Protein AF-A0A0D6JLI1-F1 (afdb_monomer)

Solvent-accessible surface area (backbone atoms only — not comparable to full-atom values): 6480 Å² total; per-residue (Å²): 129,79,64,63,63,55,49,52,52,51,51,53,51,50,52,45,53,51,49,51,52,46,41,58,48,60,28,50,50,49,46,54,50,50,60,75,73,34,95,69,64,66,49,73,68,56,50,51,49,23,51,52,53,17,50,52,48,34,55,55,35,39,54,51,38,40,74,75,58,69,49,76,47,67,63,56,42,34,53,43,19,28,56,53,15,26,53,47,16,29,52,53,21,46,59,73,67,39,54,77,83,60,10,50,56,43,6,54,52,27,11,52,54,33,16,51,49,45,43,52,51,57,58,71,79,104

Mean predicted aligned error: 9.0 Å

Sequence (126 aa):
MPGTESLANALGRLGVYALIAVVLVAPLVPFWYVDSTVGRGPSLVQIGGALLAGSLILLCGLVVLERYAGTRPKAIASFNGFCLGLNAGLLCGEWSGLSQNASVFPGLAGALVWSLGILEMYERVR

Organism: NCBI:txid1476858

Radius of gyration: 17.41 Å; Cα contacts (8 Å, |Δi|>4): 146; chains: 1; bounding box: 51×26×46 Å

Secondary structure (DSSP, 8-state):
--HHHHHHHHHHHHHHHHHHHHHHHGGGHHHHHHHHH-SS---HHHHHHHHHHHHHHHHHHHHHHHHHH---HHHHHHHHHHHHHHHHHHHHHHHTT--HHHHHHHHHHHHHHHHHHHHHHHHHT-

Structure (mmCIF, N/CA/C/O backbone):
data_AF-A0A0D6JLI1-F1
#
_entry.id   AF-A0A0D6JLI1-F1
#
loop_
_atom_site.group_PDB
_atom_site.id
_atom_site.type_symbol
_atom_site.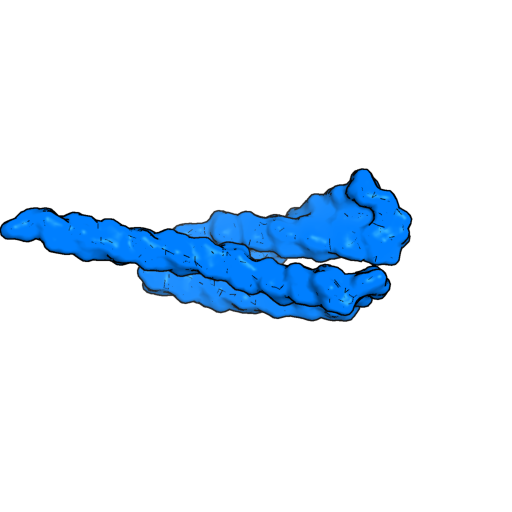label_atom_id
_atom_site.label_alt_id
_atom_site.label_comp_id
_atom_site.label_asym_id
_atom_site.label_entity_id
_atom_site.label_seq_id
_atom_site.pdbx_PDB_ins_code
_atom_site.Cartn_x
_atom_site.Cartn_y
_atom_site.Cartn_z
_atom_site.occupancy
_atom_site.B_iso_or_equiv
_atom_site.auth_seq_id
_atom_site.auth_comp_id
_atom_site.auth_asym_id
_atom_site.auth_atom_id
_atom_site.pdbx_PDB_model_num
ATOM 1 N N . MET A 1 1 ? -35.780 8.542 26.410 1.00 48.06 1 MET A N 1
ATOM 2 C CA . MET A 1 1 ? -35.558 9.048 25.037 1.00 48.06 1 MET A CA 1
ATOM 3 C C . MET A 1 1 ? -34.536 8.141 24.350 1.00 48.06 1 MET A C 1
ATOM 5 O O . MET A 1 1 ? -33.357 8.306 24.607 1.00 48.06 1 MET A O 1
ATOM 9 N N . PRO A 1 2 ? -34.966 7.161 23.539 1.00 55.22 2 PRO A N 1
ATOM 10 C CA . PRO A 1 2 ? -34.087 6.140 22.938 1.00 55.22 2 PRO A CA 1
ATOM 11 C C . PRO A 1 2 ? -33.318 6.597 21.674 1.00 55.22 2 PRO A C 1
ATOM 13 O O . PRO A 1 2 ? -32.529 5.841 21.117 1.00 55.22 2 PRO A O 1
ATOM 16 N N . GLY A 1 3 ? -33.539 7.826 21.190 1.00 57.94 3 GLY A N 1
ATOM 17 C CA . GLY A 1 3 ? -32.946 8.315 19.936 1.00 57.94 3 GLY A CA 1
ATOM 18 C C . GLY A 1 3 ? -31.470 8.720 20.034 1.00 57.94 3 GLY A C 1
ATOM 19 O O . GLY A 1 3 ? -30.712 8.476 19.098 1.00 57.94 3 GLY A O 1
ATOM 20 N N . THR A 1 4 ? -31.042 9.287 21.166 1.00 58.66 4 THR A N 1
ATOM 21 C CA . THR A 1 4 ? -29.685 9.831 21.371 1.00 58.66 4 THR A CA 1
ATOM 22 C C . THR A 1 4 ? -28.617 8.746 21.505 1.00 58.66 4 THR A C 1
ATOM 24 O O . THR A 1 4 ? -27.512 8.915 20.997 1.00 58.66 4 THR A O 1
ATOM 27 N N . GLU A 1 5 ? -28.955 7.604 22.106 1.00 63.75 5 GLU A N 1
ATOM 28 C CA . GLU A 1 5 ? -28.045 6.460 22.259 1.00 63.75 5 GLU A CA 1
ATOM 29 C C . GLU A 1 5 ? -27.770 5.766 20.917 1.00 63.75 5 GLU A C 1
ATOM 31 O O . GLU A 1 5 ? -26.638 5.366 20.637 1.00 63.75 5 GLU A O 1
ATOM 36 N N . SER A 1 6 ? -28.779 5.685 20.039 1.00 64.62 6 SER A N 1
ATOM 37 C CA . SER A 1 6 ? -28.602 5.128 18.690 1.00 64.62 6 SER A CA 1
ATOM 38 C C . SER A 1 6 ? -27.750 6.037 17.798 1.00 64.62 6 SER A C 1
ATOM 40 O O . SER A 1 6 ? -26.916 5.547 17.037 1.00 64.62 6 SER A O 1
ATOM 42 N N . LEU A 1 7 ? -27.899 7.359 17.943 1.00 64.94 7 LEU A N 1
ATOM 43 C CA . LEU A 1 7 ? -27.163 8.361 17.172 1.00 64.94 7 LEU A CA 1
ATOM 44 C C . LEU A 1 7 ? -25.702 8.446 17.629 1.00 64.94 7 LEU A C 1
ATOM 46 O O . LEU A 1 7 ? -24.808 8.469 16.789 1.00 64.94 7 LEU A O 1
ATOM 50 N N . ALA A 1 8 ? -25.447 8.392 18.940 1.00 66.25 8 ALA A N 1
ATOM 51 C CA . ALA A 1 8 ? -24.096 8.323 19.496 1.00 66.25 8 ALA A CA 1
ATOM 52 C C . ALA A 1 8 ? -23.357 7.043 19.060 1.00 66.25 8 ALA A C 1
ATOM 54 O O . ALA A 1 8 ? -22.197 7.107 18.652 1.00 66.25 8 ALA A O 1
ATOM 55 N N . ASN A 1 9 ? -24.042 5.892 19.051 1.00 71.25 9 ASN A N 1
ATOM 56 C CA . ASN A 1 9 ? -23.472 4.639 18.547 1.00 71.25 9 ASN A CA 1
ATOM 57 C C . ASN A 1 9 ? -23.237 4.655 17.029 1.00 71.25 9 ASN A C 1
ATOM 59 O O . ASN A 1 9 ? -22.231 4.121 16.556 1.00 71.25 9 ASN A O 1
ATOM 63 N N . ALA A 1 10 ? -24.135 5.266 16.252 1.00 69.69 10 ALA A N 1
ATOM 64 C CA . ALA A 1 10 ? -23.956 5.425 14.811 1.00 69.69 10 ALA A CA 1
ATOM 65 C C . ALA A 1 10 ? -22.773 6.352 14.488 1.00 69.69 10 ALA A C 1
ATOM 67 O O . ALA A 1 10 ? -21.969 6.027 13.615 1.00 69.69 10 ALA A O 1
ATOM 68 N N . LEU A 1 11 ? -22.621 7.453 15.231 1.00 71.31 11 LEU A N 1
ATOM 69 C CA . LEU A 1 11 ? -21.517 8.402 15.081 1.00 71.31 11 LEU A CA 1
ATOM 70 C C . LEU A 1 11 ? -20.171 7.770 15.466 1.00 71.31 11 LEU A C 1
ATOM 72 O O . LEU A 1 11 ? -19.188 7.927 14.744 1.00 71.31 11 LEU A O 1
ATOM 76 N N . GLY A 1 12 ? -20.142 6.989 16.552 1.00 73.19 12 GLY A N 1
ATOM 77 C CA . GLY A 1 12 ? -18.963 6.219 16.956 1.00 73.19 12 GLY A CA 1
ATOM 78 C C . GLY A 1 12 ? -18.542 5.198 15.895 1.00 73.19 12 GLY A C 1
ATOM 79 O O . GLY A 1 12 ? -17.363 5.108 15.554 1.00 73.19 12 GLY A O 1
ATOM 80 N N . ARG A 1 13 ? -19.504 4.484 15.292 1.00 76.25 13 ARG A N 1
ATOM 81 C CA . ARG A 1 13 ? -19.229 3.563 14.174 1.00 76.25 13 ARG A CA 1
ATOM 82 C C . ARG A 1 13 ? -18.731 4.290 12.927 1.00 76.25 13 ARG A C 1
ATOM 84 O O . ARG A 1 13 ? -17.792 3.818 12.296 1.00 76.25 13 ARG A O 1
ATOM 91 N N . LEU A 1 14 ? -19.318 5.436 12.587 1.00 81.81 14 LEU A N 1
ATOM 92 C CA . LEU A 1 14 ? -18.863 6.276 11.474 1.00 81.81 14 LEU A CA 1
ATOM 93 C C . LEU A 1 14 ? -17.419 6.749 11.670 1.00 81.81 14 LEU A C 1
ATOM 95 O O . LEU A 1 14 ? -16.626 6.672 10.734 1.00 81.81 14 LEU A O 1
ATOM 99 N N . GLY A 1 15 ? -17.060 7.160 12.889 1.00 80.81 15 GLY A N 1
ATOM 100 C CA . GLY A 1 15 ? -15.686 7.524 13.240 1.00 80.81 15 GLY A CA 1
ATOM 101 C C . GLY A 1 15 ? -14.703 6.366 13.055 1.00 80.81 15 GLY A C 1
ATOM 102 O O . GLY A 1 15 ? -13.629 6.555 12.489 1.00 80.81 15 GLY A O 1
ATOM 103 N N . VAL A 1 16 ? -15.094 5.149 13.445 1.00 79.44 16 VAL A N 1
ATOM 104 C CA . VAL A 1 16 ? -14.289 3.937 13.220 1.00 79.44 16 VAL A CA 1
ATOM 105 C C . VAL A 1 16 ? -14.107 3.648 11.727 1.00 79.44 16 VAL A C 1
ATOM 107 O O . VAL A 1 16 ? -12.985 3.393 11.294 1.00 79.44 16 VAL A O 1
ATOM 110 N N . TYR A 1 17 ? -15.166 3.727 10.917 1.00 80.88 17 TYR A N 1
ATOM 111 C CA . TYR A 1 17 ? -15.050 3.515 9.469 1.00 80.88 17 TYR A CA 1
ATOM 112 C C . TYR A 1 17 ? -14.192 4.582 8.784 1.00 80.88 17 TYR A C 1
ATOM 114 O O . TYR A 1 17 ? -13.399 4.250 7.902 1.00 80.88 17 TYR A O 1
ATOM 122 N N . ALA A 1 18 ? -14.295 5.840 9.216 1.00 83.06 18 ALA A N 1
ATOM 123 C CA . ALA A 1 18 ? -13.427 6.909 8.737 1.00 83.06 18 ALA A CA 1
ATOM 124 C C . ALA A 1 18 ? -11.959 6.634 9.093 1.00 83.06 18 ALA A C 1
ATOM 126 O O . ALA A 1 18 ? -11.085 6.767 8.240 1.00 83.06 18 ALA A O 1
ATOM 127 N N . LEU A 1 19 ? -11.687 6.170 10.317 1.00 81.00 19 LEU A N 1
ATOM 128 C CA . LEU A 1 19 ? -10.341 5.794 10.749 1.00 81.00 19 LEU A CA 1
ATOM 129 C C . LEU A 1 19 ? -9.779 4.634 9.911 1.00 81.00 19 LEU A C 1
ATOM 131 O O . LEU A 1 19 ? -8.632 4.697 9.476 1.00 81.00 19 LEU A O 1
ATOM 135 N N . ILE A 1 20 ? -10.596 3.613 9.628 1.00 80.00 20 ILE A N 1
ATOM 136 C CA . ILE A 1 20 ? -10.235 2.496 8.739 1.00 80.00 20 ILE A CA 1
ATOM 137 C C . ILE A 1 20 ? -9.861 3.020 7.351 1.00 80.00 20 ILE A C 1
ATOM 139 O O . ILE A 1 20 ? -8.795 2.679 6.841 1.00 80.00 20 ILE A O 1
ATOM 143 N N . ALA A 1 21 ? -10.695 3.880 6.762 1.00 82.81 21 ALA A N 1
ATOM 144 C CA . ALA A 1 21 ? -10.432 4.460 5.448 1.00 82.81 21 ALA A CA 1
ATOM 145 C C . ALA A 1 21 ? -9.128 5.276 5.426 1.00 82.81 21 ALA A C 1
ATOM 147 O O . ALA A 1 21 ? -8.337 5.143 4.494 1.00 82.81 21 ALA A O 1
ATOM 148 N N . VAL A 1 22 ? -8.858 6.064 6.471 1.00 83.62 22 VAL A N 1
ATOM 149 C CA . VAL A 1 22 ? -7.609 6.831 6.593 1.00 83.62 22 VAL A CA 1
ATOM 150 C C . VAL A 1 22 ? -6.397 5.905 6.671 1.00 83.62 22 VAL A C 1
ATOM 152 O O . VAL A 1 22 ? -5.433 6.127 5.946 1.00 83.62 22 VAL A O 1
ATOM 155 N N . VAL A 1 23 ? -6.440 4.848 7.488 1.00 82.19 23 VAL A N 1
ATOM 156 C CA . VAL A 1 23 ? -5.332 3.878 7.605 1.00 82.19 23 VAL A CA 1
ATOM 157 C C . VAL A 1 23 ? -5.075 3.144 6.287 1.00 82.19 23 VAL A C 1
ATOM 159 O O . VAL A 1 23 ? -3.927 2.846 5.968 1.00 82.19 23 VAL A O 1
ATOM 162 N N . LEU A 1 24 ? -6.126 2.888 5.507 1.00 79.19 24 LEU A N 1
ATOM 163 C CA . LEU A 1 24 ? -6.022 2.294 4.177 1.00 79.19 24 LEU A CA 1
ATOM 164 C C . LEU A 1 24 ? -5.393 3.240 3.152 1.00 79.19 24 LEU A C 1
ATOM 166 O O . LEU A 1 24 ? -4.587 2.789 2.353 1.00 79.19 24 LEU A O 1
ATOM 170 N N . VAL A 1 25 ? -5.748 4.528 3.158 1.00 80.81 25 VAL A N 1
ATOM 171 C CA . VAL A 1 25 ? -5.350 5.473 2.097 1.00 80.81 25 VAL A CA 1
ATOM 172 C C . VAL A 1 25 ? -4.037 6.199 2.403 1.00 80.81 25 VAL A C 1
ATOM 174 O O . VAL A 1 25 ? -3.236 6.423 1.496 1.00 80.81 25 VAL A O 1
ATOM 177 N N . ALA A 1 26 ? -3.778 6.540 3.668 1.00 82.50 26 ALA A N 1
ATOM 178 C CA . ALA A 1 26 ? -2.569 7.244 4.102 1.00 82.50 26 ALA A CA 1
ATOM 179 C C . ALA A 1 26 ? -1.247 6.655 3.559 1.00 82.50 26 ALA A C 1
ATOM 181 O O . ALA A 1 26 ? -0.405 7.427 3.097 1.00 82.50 26 ALA A O 1
ATOM 182 N N . PRO A 1 27 ? -1.037 5.328 3.547 1.00 78.81 27 PRO A N 1
ATOM 183 C CA . PRO A 1 27 ? 0.202 4.748 3.043 1.00 78.81 27 PRO A CA 1
ATOM 184 C C . PRO A 1 27 ? 0.354 4.794 1.514 1.00 78.81 27 PRO A C 1
ATOM 186 O O . PRO A 1 27 ? 1.477 4.661 1.034 1.00 78.81 27 PRO A O 1
ATOM 189 N N . LEU A 1 28 ? -0.716 5.041 0.744 1.00 79.19 28 LEU A N 1
ATOM 190 C CA . LEU A 1 28 ? -0.611 5.264 -0.706 1.00 79.19 28 LEU A CA 1
ATOM 191 C C . LEU A 1 28 ? -0.115 6.674 -1.052 1.00 79.19 28 LEU A C 1
ATOM 193 O O . LEU A 1 28 ? 0.477 6.865 -2.108 1.00 79.19 28 LEU A O 1
ATOM 197 N N . VAL A 1 29 ? -0.302 7.660 -0.173 1.00 80.94 29 VAL A N 1
ATOM 198 C CA . VAL A 1 29 ? 0.119 9.054 -0.406 1.00 80.94 29 VAL A CA 1
ATOM 199 C C . VAL A 1 29 ? 1.598 9.184 -0.812 1.00 80.94 29 VAL A C 1
ATOM 201 O O . VAL A 1 29 ? 1.862 9.807 -1.843 1.00 80.94 29 VAL A O 1
ATOM 204 N N . PRO A 1 30 ? 2.577 8.597 -0.089 1.00 76.62 30 PRO A N 1
ATOM 205 C CA . PRO A 1 30 ? 3.982 8.678 -0.494 1.00 76.62 30 PRO A CA 1
ATOM 206 C C . PRO A 1 30 ? 4.261 8.014 -1.850 1.00 76.62 30 PRO A C 1
ATOM 208 O O . PRO A 1 30 ? 5.153 8.461 -2.565 1.00 76.62 30 PRO A O 1
ATOM 211 N N . PHE A 1 31 ? 3.492 6.992 -2.234 1.00 75.06 31 PHE A N 1
ATOM 212 C CA . PHE A 1 31 ? 3.633 6.337 -3.532 1.00 75.06 31 PHE A CA 1
ATOM 213 C C . PHE A 1 31 ? 3.155 7.238 -4.679 1.00 75.06 31 PHE A C 1
ATOM 215 O O . PHE A 1 31 ? 3.894 7.477 -5.632 1.00 75.06 31 PHE A O 1
ATOM 222 N N . TRP A 1 32 ? 1.958 7.815 -4.545 1.00 78.06 32 TRP A N 1
ATOM 223 C CA . TRP A 1 32 ? 1.404 8.753 -5.527 1.00 78.06 32 TRP A CA 1
ATOM 224 C C . TRP A 1 32 ? 2.265 10.005 -5.676 1.00 78.06 32 TRP A C 1
ATOM 226 O O . TRP A 1 32 ? 2.395 10.548 -6.771 1.00 78.06 32 TRP A O 1
ATOM 236 N N . TYR A 1 33 ? 2.878 10.463 -4.584 1.00 77.75 33 TYR A N 1
ATOM 237 C CA . TYR A 1 33 ? 3.803 11.589 -4.616 1.00 77.75 33 TYR A CA 1
ATOM 238 C C . TYR A 1 33 ? 5.047 11.295 -5.469 1.00 77.75 33 TYR A C 1
ATOM 240 O O . TYR A 1 33 ? 5.457 12.139 -6.264 1.00 77.75 33 TYR A O 1
ATOM 248 N N . VAL A 1 34 ? 5.638 10.102 -5.343 1.00 73.31 34 VAL A N 1
ATOM 249 C CA . VAL A 1 34 ? 6.795 9.696 -6.161 1.00 73.31 34 VAL A CA 1
ATOM 250 C C . VAL A 1 34 ? 6.418 9.562 -7.637 1.00 73.31 34 VAL A C 1
ATOM 252 O O . VAL A 1 34 ? 7.168 10.024 -8.491 1.00 73.31 34 VAL A O 1
ATOM 255 N N . ASP A 1 35 ? 5.250 8.997 -7.931 1.00 72.88 35 ASP A N 1
ATOM 256 C CA . ASP A 1 35 ? 4.752 8.849 -9.303 1.00 72.88 35 ASP A CA 1
ATOM 257 C C . ASP A 1 35 ? 4.491 10.211 -9.981 1.00 72.88 35 ASP A C 1
ATOM 259 O O . ASP A 1 35 ? 4.983 10.493 -11.071 1.00 72.88 35 ASP A O 1
ATOM 263 N N . SER A 1 36 ? 3.801 11.121 -9.286 1.00 70.88 36 SER A N 1
ATOM 264 C CA . SER A 1 36 ? 3.406 12.428 -9.837 1.00 70.88 36 SER A CA 1
ATOM 265 C C . SER A 1 36 ? 4.543 13.452 -9.952 1.00 70.88 36 SER A C 1
ATOM 267 O O . SER A 1 36 ? 4.474 14.351 -10.792 1.00 70.88 36 SER A O 1
ATOM 269 N N . THR A 1 37 ? 5.597 13.345 -9.138 1.00 65.12 37 THR A N 1
ATOM 270 C CA . THR A 1 37 ? 6.731 14.290 -9.171 1.00 65.12 37 THR A CA 1
ATOM 271 C C . THR A 1 37 ? 7.811 13.909 -10.179 1.00 65.12 37 THR A C 1
ATOM 273 O O . THR A 1 37 ? 8.625 14.758 -10.552 1.00 65.12 37 THR A O 1
ATOM 276 N N . VAL A 1 38 ? 7.826 12.664 -10.662 1.00 60.94 38 VAL A N 1
ATOM 277 C CA . VAL A 1 38 ? 8.919 12.139 -11.483 1.00 60.94 38 VAL A CA 1
ATOM 278 C C . VAL A 1 38 ? 8.417 11.804 -12.887 1.00 60.94 38 VAL A C 1
ATOM 280 O O . VAL A 1 38 ? 8.251 10.652 -13.263 1.00 60.94 38 VAL A O 1
ATOM 283 N N . GLY A 1 39 ? 8.284 12.829 -13.735 1.00 56.03 39 GLY A N 1
ATOM 284 C CA . GLY A 1 39 ? 8.003 12.677 -15.177 1.00 56.03 39 GLY A CA 1
ATOM 285 C C . GLY A 1 39 ? 9.108 11.972 -15.995 1.00 56.03 39 GLY A C 1
ATOM 286 O O . GLY A 1 39 ? 9.060 11.958 -17.222 1.00 56.03 39 GLY A O 1
ATOM 287 N N . ARG A 1 40 ? 10.130 11.414 -15.332 1.00 55.72 40 ARG A N 1
ATOM 288 C CA . ARG A 1 40 ? 11.259 10.656 -15.894 1.00 55.72 40 ARG A CA 1
ATOM 289 C C . ARG A 1 40 ? 11.577 9.485 -14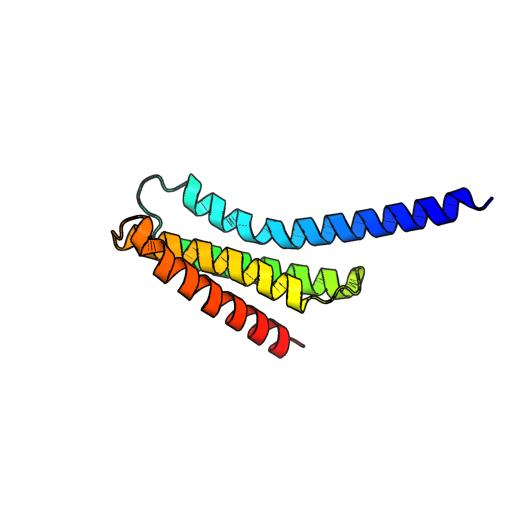.962 1.00 55.72 40 ARG A C 1
ATOM 291 O O . ARG A 1 40 ? 12.531 9.579 -14.209 1.00 55.72 40 ARG A O 1
ATOM 298 N N . GLY A 1 41 ? 10.763 8.429 -14.996 1.00 58.78 41 GLY A N 1
ATOM 299 C CA . GLY A 1 41 ? 11.058 7.108 -14.419 1.00 58.78 41 GLY A CA 1
ATOM 300 C C . GLY A 1 41 ? 11.517 7.108 -12.947 1.00 58.78 41 GLY A C 1
ATOM 301 O O . GLY A 1 41 ? 12.683 7.398 -12.676 1.00 58.78 41 GLY A O 1
ATOM 302 N N . PRO A 1 42 ? 10.663 6.736 -11.981 1.00 65.44 42 PRO A N 1
ATOM 303 C CA . PRO A 1 42 ? 11.032 6.762 -10.568 1.00 65.44 42 PRO A CA 1
ATOM 304 C C . PRO A 1 42 ? 12.275 5.907 -10.290 1.00 65.44 42 PRO A C 1
ATOM 306 O O . PRO A 1 42 ? 12.402 4.776 -10.759 1.00 65.44 42 PRO A O 1
ATOM 309 N N . SER A 1 43 ? 13.227 6.456 -9.531 1.00 74.31 43 SER A N 1
ATOM 310 C CA . SER A 1 43 ? 14.436 5.711 -9.156 1.00 74.31 43 SER A CA 1
ATOM 311 C C . SER A 1 43 ? 14.104 4.614 -8.138 1.00 74.31 43 SER A C 1
ATOM 313 O O . SER A 1 43 ? 13.267 4.817 -7.258 1.00 74.31 43 SER A O 1
ATOM 315 N N . LEU A 1 44 ? 14.813 3.479 -8.181 1.00 72.38 44 LEU A N 1
ATOM 316 C CA . LEU A 1 44 ? 14.653 2.382 -7.208 1.00 72.38 44 LEU A CA 1
ATOM 317 C C . LEU A 1 44 ? 14.736 2.851 -5.745 1.00 72.38 44 LEU A C 1
ATOM 319 O O . LEU A 1 44 ? 14.021 2.339 -4.887 1.00 72.38 44 LEU A O 1
ATOM 323 N N . VAL A 1 45 ? 15.569 3.858 -5.466 1.00 77.62 45 VAL A N 1
ATOM 324 C CA . VAL A 1 45 ? 15.714 4.452 -4.128 1.00 77.62 45 VAL A CA 1
ATOM 325 C C . VAL A 1 45 ? 14.429 5.161 -3.690 1.00 77.62 45 VAL A C 1
ATOM 327 O O . VAL A 1 45 ? 14.023 5.039 -2.537 1.00 77.62 45 VAL A O 1
ATOM 330 N N . GLN A 1 46 ? 13.757 5.868 -4.600 1.00 78.06 46 GLN A N 1
ATOM 331 C CA . GLN A 1 46 ? 12.489 6.546 -4.314 1.00 78.06 46 GLN A CA 1
ATOM 332 C C . GLN A 1 46 ? 11.338 5.552 -4.163 1.00 78.06 46 GLN A C 1
ATOM 334 O O . GLN A 1 46 ? 10.546 5.695 -3.233 1.00 78.06 46 GLN A O 1
ATOM 339 N N . ILE A 1 47 ? 11.280 4.525 -5.020 1.00 76.50 47 ILE A N 1
ATOM 340 C CA . ILE A 1 47 ? 10.283 3.450 -4.914 1.00 76.50 47 ILE A CA 1
ATOM 341 C C . ILE A 1 47 ? 10.428 2.760 -3.553 1.00 76.50 47 ILE A C 1
ATOM 343 O O . ILE A 1 47 ? 9.459 2.671 -2.801 1.00 76.50 47 ILE A O 1
ATOM 347 N N . GLY A 1 48 ? 11.649 2.352 -3.190 1.00 77.44 48 GLY A N 1
ATOM 348 C CA . GLY A 1 48 ? 11.933 1.737 -1.892 1.00 77.44 48 GLY A CA 1
ATOM 349 C C . GLY A 1 48 ? 11.626 2.662 -0.710 1.00 77.44 48 GLY A C 1
ATOM 350 O O . GLY A 1 48 ? 11.028 2.224 0.272 1.00 77.44 48 GLY A O 1
ATOM 351 N N . GLY A 1 49 ? 11.966 3.950 -0.813 1.00 81.56 49 GLY A N 1
ATOM 352 C CA . GLY A 1 49 ? 11.673 4.950 0.215 1.00 81.56 49 GLY A CA 1
ATOM 353 C C . GLY A 1 49 ? 10.174 5.157 0.446 1.00 81.56 49 GLY A C 1
ATOM 354 O O . GLY A 1 49 ? 9.725 5.149 1.593 1.00 81.56 49 GLY A O 1
ATOM 355 N N . ALA A 1 50 ? 9.385 5.274 -0.626 1.00 82.06 50 ALA A N 1
ATOM 356 C CA . ALA A 1 50 ? 7.929 5.383 -0.536 1.00 82.06 50 ALA A CA 1
ATOM 357 C C . ALA A 1 50 ? 7.296 4.117 0.050 1.00 82.06 50 ALA A C 1
ATOM 359 O O . ALA A 1 50 ? 6.380 4.204 0.868 1.00 82.06 50 ALA A O 1
ATOM 360 N N . LEU A 1 51 ? 7.822 2.947 -0.316 1.00 78.44 51 LEU A N 1
ATOM 361 C CA . LEU A 1 51 ? 7.340 1.661 0.175 1.00 78.44 51 LEU A CA 1
ATOM 362 C C . LEU A 1 51 ? 7.599 1.481 1.677 1.00 78.44 51 LEU A C 1
ATOM 364 O O . LEU A 1 51 ? 6.713 1.051 2.421 1.00 78.44 51 LEU A O 1
ATOM 368 N N . LEU A 1 52 ? 8.796 1.858 2.136 1.00 81.62 52 LEU A N 1
ATOM 369 C CA . LEU A 1 52 ? 9.164 1.855 3.551 1.00 81.62 52 LEU A CA 1
ATOM 370 C C . LEU A 1 52 ? 8.313 2.847 4.347 1.00 81.62 52 LEU A C 1
ATOM 372 O O . LEU A 1 52 ? 7.739 2.470 5.368 1.00 81.62 52 LEU A O 1
ATOM 376 N N . ALA A 1 53 ? 8.179 4.085 3.863 1.00 82.81 53 ALA A N 1
ATOM 377 C CA . ALA A 1 53 ? 7.367 5.107 4.517 1.00 82.81 53 ALA A CA 1
ATOM 378 C C . ALA A 1 53 ? 5.890 4.685 4.611 1.00 82.81 53 ALA A C 1
ATOM 380 O O . ALA A 1 53 ? 5.303 4.742 5.692 1.00 82.81 53 ALA A O 1
ATOM 381 N N . GLY A 1 54 ? 5.308 4.190 3.513 1.00 80.94 54 GLY A N 1
ATOM 382 C CA . GLY A 1 54 ? 3.938 3.676 3.486 1.00 80.94 54 GLY A CA 1
ATOM 383 C C . GLY A 1 54 ? 3.739 2.498 4.441 1.00 80.94 54 GLY A C 1
ATOM 384 O O . GLY A 1 54 ? 2.760 2.452 5.181 1.00 80.94 54 GLY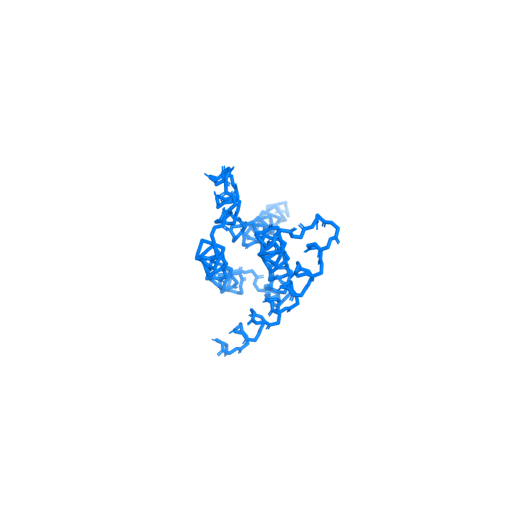 A O 1
ATOM 385 N N . SER A 1 55 ? 4.698 1.576 4.518 1.00 78.38 55 SER A N 1
ATOM 386 C CA . SER A 1 55 ? 4.601 0.430 5.434 1.00 78.38 55 SER A CA 1
ATOM 387 C C . SER A 1 55 ? 4.688 0.844 6.901 1.00 78.38 55 SER A C 1
ATOM 389 O O . SER A 1 55 ? 3.940 0.324 7.728 1.00 78.38 55 SER A O 1
ATOM 391 N N . LEU A 1 56 ? 5.537 1.822 7.227 1.00 82.69 56 LEU A N 1
ATOM 392 C CA . LEU A 1 56 ? 5.633 2.369 8.581 1.00 82.69 56 LEU A CA 1
ATOM 393 C C . LEU A 1 56 ? 4.323 3.055 9.003 1.00 82.69 56 LEU A C 1
ATOM 395 O O . LEU A 1 56 ? 3.830 2.833 10.110 1.00 82.69 56 LEU A O 1
ATOM 399 N N . ILE A 1 57 ? 3.743 3.857 8.102 1.00 84.44 57 ILE A N 1
ATOM 400 C CA . ILE A 1 57 ? 2.459 4.541 8.313 1.00 84.44 57 ILE A CA 1
ATOM 401 C C . ILE A 1 57 ? 1.341 3.516 8.520 1.00 84.44 57 ILE A C 1
ATOM 403 O O . ILE A 1 57 ? 0.541 3.666 9.443 1.00 84.44 57 ILE A O 1
ATOM 407 N N . LEU A 1 58 ? 1.312 2.455 7.709 1.00 82.38 58 LEU A N 1
ATOM 408 C CA . LEU A 1 58 ? 0.342 1.373 7.843 1.00 82.38 58 LEU A CA 1
ATOM 409 C C . LEU A 1 58 ? 0.464 0.663 9.196 1.00 82.38 58 LEU A C 1
ATOM 411 O O . LEU A 1 58 ? -0.549 0.479 9.866 1.00 82.38 58 LEU A O 1
ATOM 415 N N . LEU A 1 59 ? 1.675 0.275 9.610 1.00 79.06 59 LEU A N 1
ATOM 416 C CA . LEU A 1 59 ? 1.901 -0.392 10.898 1.00 79.06 59 LEU A CA 1
ATOM 417 C C . LEU A 1 59 ? 1.455 0.492 12.067 1.00 79.06 59 LEU A C 1
ATOM 419 O O . LEU A 1 59 ? 0.746 0.027 12.958 1.00 79.06 59 LEU A O 1
ATOM 423 N N . CYS A 1 60 ? 1.796 1.781 12.027 1.00 81.94 60 CYS A N 1
ATOM 424 C CA . CYS A 1 60 ? 1.356 2.741 13.035 1.00 81.94 60 CYS A CA 1
ATOM 425 C C . CYS A 1 60 ? -0.180 2.875 13.046 1.00 81.94 60 CYS A C 1
ATOM 427 O O . CYS A 1 60 ? -0.813 2.804 14.101 1.00 81.94 60 CYS A O 1
ATOM 429 N N . GLY A 1 61 ? -0.795 2.973 11.864 1.00 80.19 61 GLY A N 1
ATOM 430 C CA . GLY A 1 61 ? -2.244 3.026 11.693 1.00 80.19 61 GLY A CA 1
ATOM 431 C C . GLY A 1 61 ? -2.958 1.778 12.215 1.00 80.19 61 GLY A C 1
ATOM 432 O O . GLY A 1 61 ? -3.966 1.902 12.904 1.00 80.19 61 GLY A O 1
ATOM 433 N N . LEU A 1 62 ? -2.416 0.584 11.963 1.00 79.25 62 LEU A N 1
ATOM 434 C CA . LEU A 1 62 ? -2.946 -0.690 12.460 1.00 79.25 62 LEU A CA 1
ATOM 435 C C . LEU A 1 62 ? -2.938 -0.762 13.990 1.00 79.25 62 LEU A C 1
ATOM 437 O O . LEU A 1 62 ? -3.926 -1.208 14.568 1.00 79.25 62 LEU A O 1
ATOM 441 N N . VAL A 1 63 ? -1.877 -0.281 14.647 1.00 78.19 63 VAL A N 1
ATOM 442 C CA . VAL A 1 63 ? -1.795 -0.224 16.120 1.00 78.19 63 VAL A CA 1
ATOM 443 C C . VAL A 1 63 ? -2.866 0.705 16.696 1.00 78.19 63 VAL A C 1
ATOM 445 O O . VAL A 1 63 ? -3.532 0.361 17.677 1.00 78.19 63 VAL A O 1
ATOM 448 N N . VAL A 1 64 ? -3.070 1.872 16.077 1.00 79.12 64 VAL A N 1
ATOM 449 C CA . VAL A 1 64 ? -4.149 2.796 16.458 1.00 79.12 64 VAL A CA 1
ATOM 450 C C . VAL A 1 64 ? -5.506 2.118 16.258 1.00 79.12 64 VAL A C 1
ATOM 452 O O . VAL A 1 64 ? -6.366 2.166 17.134 1.00 79.12 64 VAL A O 1
ATOM 455 N N . LEU A 1 65 ? -5.695 1.426 15.141 1.00 77.75 65 LEU A N 1
ATOM 456 C CA . LEU A 1 65 ? -6.959 0.785 14.809 1.00 77.75 65 LEU A CA 1
ATOM 457 C C . LEU A 1 65 ? -7.301 -0.391 15.737 1.00 77.75 65 LEU A C 1
ATOM 459 O O . LEU A 1 65 ? -8.457 -0.557 16.124 1.00 77.75 65 LEU A O 1
ATOM 463 N N . GLU A 1 66 ? -6.306 -1.186 16.129 1.00 76.75 66 GLU A N 1
ATOM 464 C CA . GLU A 1 66 ? -6.477 -2.260 17.110 1.00 76.75 66 GLU A CA 1
ATOM 465 C C . GLU A 1 66 ? -6.864 -1.684 18.480 1.00 76.75 66 GLU A C 1
ATOM 467 O O . GLU A 1 66 ? -7.805 -2.177 19.102 1.00 76.75 66 GLU A O 1
ATOM 472 N N . ARG A 1 67 ? -6.220 -0.587 18.911 1.00 74.19 67 ARG A N 1
ATOM 473 C CA . ARG A 1 67 ? -6.537 0.084 20.185 1.00 74.19 67 ARG A CA 1
ATOM 474 C C . ARG A 1 67 ? -7.909 0.753 20.216 1.00 74.19 67 ARG A C 1
ATOM 476 O O . ARG A 1 67 ? -8.578 0.681 21.242 1.00 74.19 67 ARG A O 1
ATOM 483 N N . TYR A 1 68 ? -8.302 1.441 19.146 1.00 71.25 68 TYR A N 1
ATOM 484 C CA . TYR A 1 68 ? -9.484 2.312 19.161 1.00 71.25 68 TYR A CA 1
ATOM 485 C C . TYR A 1 68 ? -10.736 1.680 18.555 1.00 71.25 68 TYR A C 1
ATOM 487 O O . TYR A 1 68 ? -11.843 2.077 18.911 1.00 71.25 68 TYR A O 1
ATOM 495 N N . ALA A 1 69 ? -10.586 0.713 17.650 1.00 69.06 69 ALA A N 1
ATOM 496 C CA . ALA A 1 69 ? -11.711 0.133 16.925 1.00 69.06 69 ALA A CA 1
ATOM 497 C C . ALA A 1 69 ? -11.903 -1.371 17.173 1.00 69.06 69 ALA A C 1
ATOM 499 O O . ALA A 1 69 ? -12.927 -1.918 16.766 1.00 69.06 69 ALA A O 1
ATOM 500 N N . GLY A 1 70 ? -10.947 -2.060 17.817 1.00 65.12 70 GLY A N 1
ATOM 501 C C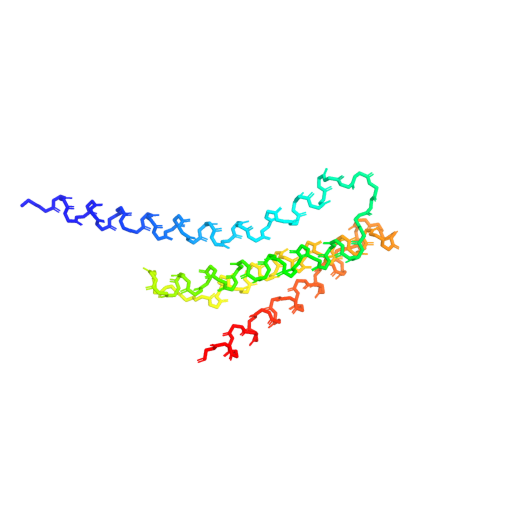A . GLY A 1 70 ? -11.025 -3.509 18.065 1.00 65.12 70 GLY A CA 1
ATOM 502 C C . GLY A 1 70 ? -11.152 -4.350 16.784 1.00 65.12 70 GLY A C 1
ATOM 503 O O . GLY A 1 70 ? -11.535 -5.520 16.824 1.00 65.12 70 GLY A O 1
ATOM 504 N N . THR A 1 71 ? -10.879 -3.743 15.627 1.00 67.62 71 THR A N 1
ATOM 505 C CA . THR A 1 71 ? -11.017 -4.352 14.302 1.00 67.62 71 THR A CA 1
ATOM 506 C C . THR A 1 71 ? -9.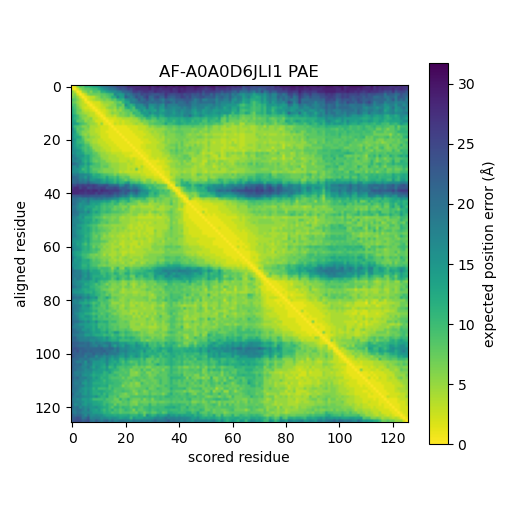899 -5.348 14.071 1.00 67.62 71 THR A C 1
ATOM 508 O O . THR A 1 71 ? -8.784 -5.106 14.512 1.00 67.62 71 THR A O 1
ATOM 511 N N . ARG A 1 72 ? -10.160 -6.427 13.318 1.00 69.00 72 ARG A N 1
ATOM 512 C CA . ARG A 1 72 ? -9.136 -7.419 12.951 1.00 69.00 72 ARG A CA 1
ATOM 513 C C . ARG A 1 72 ? -8.109 -6.785 11.997 1.00 69.00 72 ARG A C 1
ATOM 515 O O . ARG A 1 72 ? -8.387 -6.674 10.802 1.00 69.00 72 ARG A O 1
ATOM 522 N N . PRO A 1 73 ? -6.917 -6.419 12.484 1.00 69.38 73 PRO A N 1
ATOM 523 C CA . PRO A 1 73 ? -5.960 -5.614 11.727 1.00 69.38 73 PRO A CA 1
ATOM 524 C C . PRO A 1 73 ? -5.306 -6.419 10.594 1.00 69.38 73 PRO A C 1
ATOM 526 O O . PRO A 1 73 ? -4.935 -5.855 9.572 1.00 69.38 73 PRO A O 1
ATOM 529 N N . LYS A 1 74 ? -5.273 -7.755 10.702 1.00 73.06 74 LYS A N 1
ATOM 530 C CA . LYS A 1 74 ? -4.694 -8.656 9.691 1.00 73.06 74 LYS A CA 1
ATOM 531 C C . LYS A 1 74 ? -5.247 -8.454 8.274 1.00 73.06 74 LYS A C 1
ATOM 533 O O . LYS A 1 74 ? -4.467 -8.432 7.333 1.00 73.06 74 LYS A O 1
ATOM 538 N N . ALA A 1 75 ? -6.563 -8.279 8.117 1.00 70.31 75 ALA A N 1
ATOM 539 C CA . ALA A 1 75 ? -7.176 -8.107 6.793 1.00 70.31 75 ALA A CA 1
ATOM 540 C C . ALA A 1 75 ? -6.828 -6.747 6.160 1.00 70.31 75 ALA A C 1
ATOM 542 O O . ALA A 1 75 ? -6.644 -6.639 4.950 1.00 70.31 75 ALA A O 1
ATOM 543 N N . ILE A 1 76 ? -6.706 -5.710 6.993 1.00 74.88 76 ILE A N 1
ATOM 544 C CA . ILE A 1 76 ? -6.327 -4.356 6.570 1.00 74.88 76 ILE A CA 1
ATOM 545 C C . ILE A 1 76 ? -4.841 -4.331 6.202 1.00 74.88 76 ILE A C 1
ATOM 547 O O . ILE A 1 76 ? -4.467 -3.773 5.173 1.00 74.88 76 ILE A O 1
ATOM 551 N N . ALA A 1 77 ? -4.011 -5.005 7.000 1.00 76.69 77 ALA A N 1
ATOM 552 C CA . ALA A 1 77 ? -2.589 -5.178 6.747 1.00 76.69 77 ALA A CA 1
ATOM 553 C C . ALA A 1 77 ? -2.332 -5.901 5.416 1.00 76.69 77 ALA A C 1
ATOM 555 O O . ALA A 1 77 ? -1.554 -5.412 4.599 1.00 76.69 77 ALA A O 1
ATOM 556 N N . SER A 1 78 ? -3.029 -7.015 5.159 1.00 75.62 78 SER A N 1
ATOM 557 C CA . SER A 1 78 ? -2.874 -7.773 3.913 1.00 75.62 78 SER A CA 1
ATOM 558 C C . SER A 1 78 ? -3.375 -7.004 2.694 1.00 75.62 78 SER A C 1
ATOM 560 O O . SER A 1 78 ? -2.706 -6.990 1.667 1.00 75.62 78 SER A O 1
ATOM 562 N N . PHE A 1 79 ? -4.533 -6.342 2.791 1.00 75.81 79 PHE A N 1
ATOM 563 C CA . PHE A 1 79 ? -5.091 -5.595 1.661 1.00 75.81 79 PHE A CA 1
ATOM 564 C C . PHE A 1 79 ? -4.217 -4.396 1.293 1.00 75.81 79 PHE A C 1
ATOM 566 O O . PHE A 1 79 ? -3.922 -4.167 0.122 1.00 75.81 79 PHE A O 1
ATOM 573 N N . ASN A 1 80 ? -3.756 -3.644 2.290 1.00 78.44 80 ASN A N 1
ATOM 574 C CA . ASN A 1 80 ? -2.899 -2.507 2.009 1.00 78.44 80 ASN A CA 1
ATOM 575 C C . ASN A 1 80 ? -1.484 -2.936 1.581 1.00 78.44 80 ASN A C 1
ATOM 577 O O . ASN A 1 80 ? -0.900 -2.320 0.692 1.00 78.44 80 ASN A O 1
ATOM 581 N N . GLY A 1 81 ? -0.958 -4.029 2.143 1.00 76.81 81 GLY A N 1
ATOM 582 C CA . GLY A 1 81 ? 0.286 -4.634 1.671 1.00 76.81 81 GLY A CA 1
ATOM 583 C C . GLY A 1 81 ? 0.210 -5.076 0.210 1.00 76.81 81 GLY A C 1
ATOM 584 O O . GLY A 1 81 ? 1.153 -4.832 -0.541 1.00 76.81 81 GLY A O 1
ATOM 585 N N . PHE A 1 82 ? -0.937 -5.606 -0.223 1.00 79.94 82 PHE A N 1
ATOM 586 C CA . PHE A 1 82 ? -1.189 -5.951 -1.621 1.00 79.94 82 PHE A CA 1
ATOM 587 C C . PHE A 1 82 ? -1.114 -4.716 -2.516 1.00 79.94 82 PHE A C 1
ATOM 589 O O . PHE A 1 82 ? -0.346 -4.706 -3.475 1.00 79.94 82 PHE A O 1
ATOM 596 N N . CYS A 1 83 ? -1.855 -3.655 -2.185 1.00 78.94 83 CYS A N 1
ATOM 597 C CA . CYS A 1 83 ? -1.858 -2.425 -2.977 1.00 78.94 83 CYS A CA 1
ATOM 598 C C . CYS A 1 83 ? -0.472 -1.778 -3.050 1.00 78.94 83 CYS A C 1
ATOM 600 O O . CYS A 1 83 ? -0.058 -1.372 -4.132 1.00 78.94 83 CYS A O 1
ATOM 602 N N . LEU A 1 84 ? 0.251 -1.693 -1.930 1.00 79.56 84 LEU A N 1
ATOM 603 C CA . LEU A 1 84 ? 1.605 -1.133 -1.883 1.00 79.56 84 LEU A CA 1
ATOM 604 C C . LEU A 1 84 ? 2.591 -1.951 -2.724 1.00 79.56 84 LEU A C 1
ATOM 606 O O . LEU A 1 84 ? 3.320 -1.392 -3.543 1.00 79.56 84 LEU A O 1
ATOM 610 N N . GLY A 1 85 ? 2.590 -3.272 -2.550 1.00 80.62 85 GLY A N 1
ATOM 611 C CA . GLY A 1 85 ? 3.480 -4.163 -3.282 1.00 80.62 85 GLY A CA 1
ATOM 612 C C . GLY A 1 85 ? 3.176 -4.212 -4.780 1.00 80.62 85 GLY A C 1
ATOM 613 O O . GLY A 1 85 ? 4.111 -4.232 -5.579 1.00 80.62 85 GLY A O 1
ATOM 614 N N . LEU A 1 86 ? 1.894 -4.172 -5.165 1.00 81.50 86 LEU A N 1
ATOM 615 C CA . LEU A 1 86 ? 1.467 -4.119 -6.566 1.00 81.50 86 LEU A CA 1
ATOM 616 C C . LEU A 1 86 ? 2.030 -2.886 -7.264 1.00 81.50 86 LEU A C 1
ATOM 618 O O . LEU A 1 86 ? 2.658 -2.981 -8.312 1.00 81.50 86 LEU A O 1
ATOM 622 N N . ASN A 1 87 ? 1.833 -1.741 -6.628 1.00 80.00 87 ASN A N 1
ATOM 623 C CA . ASN A 1 87 ? 2.268 -0.440 -7.094 1.00 80.00 87 ASN A CA 1
ATOM 624 C C . ASN A 1 87 ? 3.800 -0.364 -7.235 1.00 80.00 87 ASN A C 1
ATOM 626 O O . ASN A 1 87 ? 4.307 -0.000 -8.296 1.00 80.00 87 ASN A O 1
ATOM 630 N N . ALA A 1 88 ? 4.560 -0.802 -6.226 1.00 78.44 88 ALA A N 1
ATOM 631 C CA . ALA A 1 88 ? 6.021 -0.842 -6.325 1.00 78.44 88 AL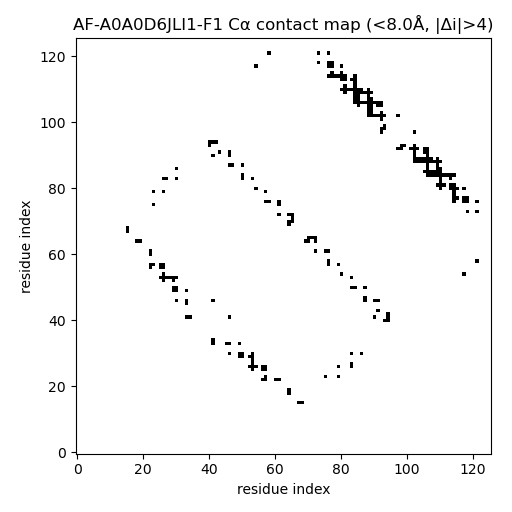A A CA 1
ATOM 632 C C . ALA A 1 88 ? 6.535 -1.829 -7.375 1.00 78.44 88 ALA A C 1
ATOM 634 O O . ALA A 1 88 ? 7.466 -1.509 -8.111 1.00 78.44 88 ALA A O 1
ATOM 635 N N . GLY A 1 89 ? 5.938 -3.017 -7.463 1.00 78.62 89 GLY A N 1
ATOM 636 C CA . GLY A 1 89 ? 6.323 -4.010 -8.458 1.00 78.62 89 GLY A CA 1
ATOM 637 C C . GLY A 1 89 ? 6.053 -3.537 -9.888 1.00 78.62 89 GLY A C 1
ATOM 638 O O . GLY A 1 89 ? 6.871 -3.776 -10.776 1.00 78.62 89 GLY A O 1
ATOM 639 N N . LEU A 1 90 ? 4.953 -2.811 -10.097 1.00 80.00 90 LEU A N 1
ATOM 640 C CA . LEU A 1 90 ? 4.585 -2.256 -11.396 1.00 80.00 90 LEU A CA 1
ATOM 641 C C . LEU A 1 90 ? 5.543 -1.127 -11.802 1.00 80.00 90 LEU A C 1
ATOM 643 O O . LEU A 1 90 ? 6.075 -1.180 -12.909 1.00 80.00 90 LEU A O 1
ATOM 647 N N . LEU A 1 91 ? 5.884 -0.210 -10.885 1.00 76.19 91 LEU A N 1
ATOM 648 C CA . LEU A 1 91 ? 6.910 0.817 -11.135 1.00 76.19 91 LEU A CA 1
ATOM 649 C C . LEU A 1 91 ? 8.298 0.224 -11.389 1.00 76.19 91 LEU A C 1
ATOM 651 O O . LEU A 1 91 ? 9.014 0.698 -12.265 1.00 76.19 91 LEU A O 1
ATOM 655 N N . CYS A 1 92 ? 8.694 -0.823 -10.662 1.00 77.94 92 CYS A N 1
ATOM 656 C CA . CYS A 1 92 ? 9.946 -1.535 -10.934 1.00 77.94 92 CYS A CA 1
ATOM 657 C C . CYS A 1 92 ? 9.931 -2.206 -12.320 1.00 77.94 92 CYS A C 1
ATOM 659 O O . CYS A 1 92 ? 10.947 -2.222 -13.022 1.00 77.94 92 CYS A O 1
ATOM 661 N N . GLY A 1 93 ? 8.782 -2.748 -12.730 1.00 76.31 93 GLY A N 1
ATOM 662 C CA . GLY A 1 93 ? 8.581 -3.302 -14.066 1.00 76.31 93 GLY A CA 1
ATOM 663 C C . GLY A 1 93 ? 8.717 -2.238 -15.156 1.00 76.31 93 GLY A C 1
ATOM 664 O O . GLY A 1 93 ? 9.487 -2.406 -16.097 1.00 76.31 93 GLY A O 1
ATOM 665 N N . GLU A 1 94 ? 8.040 -1.105 -15.002 1.00 77.00 94 GLU A N 1
ATOM 666 C CA . GLU A 1 94 ? 8.130 0.010 -15.951 1.00 77.00 94 GLU A CA 1
ATOM 667 C C . GLU A 1 94 ? 9.538 0.616 -16.001 1.00 77.00 94 GLU A C 1
ATOM 669 O O . GLU A 1 94 ? 10.064 0.872 -17.084 1.00 77.00 94 GLU A O 1
ATOM 674 N N . TRP A 1 95 ? 10.200 0.762 -14.849 1.00 77.25 95 TRP A N 1
ATOM 675 C CA . TRP A 1 95 ? 11.587 1.224 -14.768 1.00 77.25 95 TRP A CA 1
ATOM 676 C C . TRP A 1 95 ? 12.559 0.309 -15.525 1.00 77.25 95 TRP A C 1
ATOM 678 O O . TRP A 1 95 ? 13.488 0.788 -16.171 1.00 77.25 95 TRP A O 1
ATOM 688 N N . SER A 1 96 ? 12.331 -1.006 -15.493 1.00 74.12 96 SER A N 1
ATOM 689 C CA . SER A 1 96 ? 13.139 -1.980 -16.242 1.00 74.12 96 SER A CA 1
ATOM 690 C C . SER A 1 96 ? 12.810 -2.035 -17.742 1.00 74.12 96 SER A C 1
ATOM 692 O O . SER A 1 96 ? 13.408 -2.825 -18.473 1.00 74.12 96 SER A O 1
ATOM 694 N N . GLY A 1 97 ? 11.907 -1.173 -18.224 1.00 74.31 97 GLY A N 1
ATOM 695 C CA . GLY A 1 97 ? 11.539 -1.064 -19.634 1.00 74.31 97 GLY A CA 1
ATOM 696 C C . GLY A 1 97 ? 10.553 -2.135 -20.102 1.00 74.31 97 GLY A C 1
ATOM 697 O O . GLY A 1 97 ? 10.392 -2.327 -21.309 1.00 74.31 97 GLY A O 1
ATOM 698 N N . LEU A 1 98 ? 9.894 -2.844 -19.178 1.00 75.00 98 LEU A N 1
ATOM 699 C CA . LEU A 1 98 ? 8.817 -3.770 -19.526 1.00 75.00 98 LEU A CA 1
ATOM 700 C C . LEU A 1 98 ? 7.604 -2.985 -20.028 1.00 75.00 98 LEU A C 1
ATOM 702 O O . LEU A 1 98 ? 7.250 -1.936 -19.492 1.00 75.00 98 LEU A O 1
ATOM 706 N N . SER A 1 99 ? 6.929 -3.520 -21.047 1.00 74.00 99 SER A N 1
ATOM 707 C CA . SER A 1 99 ? 5.632 -2.980 -21.454 1.00 74.00 99 SER A CA 1
ATOM 708 C C . SER A 1 99 ? 4.614 -3.145 -20.322 1.00 74.00 99 SER A C 1
ATOM 710 O O . SER A 1 99 ? 4.732 -4.061 -19.505 1.00 74.00 99 SER A O 1
ATOM 712 N N . GLN A 1 100 ? 3.577 -2.306 -20.304 1.00 67.31 100 GLN A N 1
ATOM 713 C CA . GLN A 1 100 ? 2.525 -2.334 -19.278 1.00 67.31 100 GLN A CA 1
ATOM 714 C C . GLN A 1 100 ? 1.909 -3.722 -19.046 1.00 67.31 100 GLN A C 1
ATOM 716 O O . GLN A 1 100 ? 1.572 -4.072 -17.923 1.00 67.31 100 GLN A O 1
ATOM 721 N N . ASN A 1 101 ? 1.797 -4.552 -20.087 1.00 72.44 101 ASN A N 1
ATOM 722 C CA . ASN A 1 101 ? 1.260 -5.907 -19.942 1.00 72.44 101 ASN A CA 1
ATOM 723 C C . ASN A 1 101 ? 2.243 -6.857 -19.243 1.00 72.44 101 ASN A C 1
ATOM 725 O O . ASN A 1 101 ? 1.827 -7.805 -18.582 1.00 72.44 101 ASN A O 1
ATOM 729 N N . ALA A 1 102 ? 3.546 -6.613 -19.383 1.00 72.25 102 ALA A N 1
ATOM 730 C CA . ALA A 1 102 ? 4.587 -7.423 -18.772 1.00 72.25 102 ALA A CA 1
ATOM 731 C C . ALA A 1 102 ? 4.958 -6.935 -17.358 1.00 72.25 102 ALA A C 1
ATOM 733 O O . ALA A 1 102 ? 5.392 -7.749 -16.544 1.00 72.25 102 ALA A O 1
ATOM 734 N N . SER A 1 103 ? 4.720 -5.658 -17.023 1.00 73.50 103 SER A N 1
ATOM 735 C CA . SER A 1 103 ? 4.914 -5.104 -15.670 1.00 73.50 103 SER A CA 1
ATOM 736 C C . SER A 1 103 ? 3.857 -5.567 -14.651 1.00 73.50 103 SER A C 1
ATOM 738 O O . SER A 1 103 ? 4.083 -5.480 -13.442 1.00 73.50 103 SER A O 1
ATOM 740 N N . VAL A 1 104 ? 2.752 -6.170 -15.107 1.00 75.31 104 VAL A N 1
ATOM 741 C CA . VAL A 1 104 ? 1.754 -6.820 -14.235 1.00 75.31 104 VAL A CA 1
ATOM 742 C C . VAL A 1 104 ? 2.367 -7.963 -13.420 1.00 75.31 104 VAL A C 1
ATOM 744 O O . VAL A 1 104 ? 2.024 -8.137 -12.253 1.00 75.31 104 VAL A O 1
ATOM 747 N N . PHE A 1 105 ? 3.301 -8.725 -13.996 1.00 77.25 105 PHE A N 1
ATOM 748 C CA . PHE A 1 105 ? 3.961 -9.841 -13.309 1.00 77.25 105 PHE A CA 1
ATOM 749 C C . PHE A 1 105 ? 4.816 -9.399 -12.110 1.00 77.25 105 PHE A C 1
ATOM 751 O O . PHE A 1 105 ? 4.585 -9.911 -11.011 1.00 77.25 105 PHE A O 1
ATOM 758 N N . PRO A 1 106 ? 5.764 -8.449 -12.251 1.00 76.38 106 PRO A N 1
ATOM 759 C CA . PRO A 1 106 ? 6.492 -7.917 -11.106 1.00 76.38 106 PRO A CA 1
ATOM 760 C C . PRO A 1 106 ? 5.578 -7.148 -10.144 1.00 76.38 106 PRO A C 1
ATOM 762 O O . PRO A 1 106 ? 5.805 -7.226 -8.940 1.00 76.38 106 PRO A O 1
ATOM 765 N N . GLY A 1 107 ? 4.505 -6.507 -10.628 1.00 78.56 107 GLY A N 1
ATOM 766 C CA . GLY A 1 107 ? 3.438 -5.954 -9.787 1.00 78.56 107 GLY A CA 1
ATOM 767 C C . GLY A 1 107 ? 2.818 -7.003 -8.862 1.00 78.56 107 GLY A C 1
ATOM 768 O O . GLY A 1 107 ? 2.895 -6.892 -7.643 1.00 78.56 107 GLY A O 1
ATOM 769 N N . LEU A 1 108 ? 2.264 -8.079 -9.416 1.00 79.25 108 LEU A N 1
ATOM 770 C CA . LEU A 1 108 ? 1.653 -9.160 -8.634 1.00 79.25 108 LEU A CA 1
ATOM 771 C C . LEU A 1 108 ? 2.650 -9.852 -7.692 1.00 79.25 108 LEU A C 1
ATOM 773 O O . LEU A 1 108 ? 2.298 -10.175 -6.556 1.00 79.25 108 LEU A O 1
ATOM 777 N N . ALA A 1 109 ? 3.897 -10.048 -8.130 1.00 81.88 109 ALA A N 1
ATOM 778 C CA . ALA A 1 109 ? 4.953 -10.596 -7.283 1.00 81.88 109 ALA A CA 1
ATOM 779 C C . ALA A 1 109 ? 5.273 -9.664 -6.102 1.00 81.88 109 ALA A C 1
ATOM 781 O O . ALA A 1 109 ? 5.345 -10.119 -4.959 1.00 81.88 109 ALA A O 1
ATOM 782 N N . GLY A 1 110 ? 5.392 -8.358 -6.357 1.00 77.31 110 GLY A N 1
ATOM 783 C CA . GLY A 1 110 ? 5.557 -7.342 -5.321 1.00 77.31 110 GLY A CA 1
ATOM 784 C C . GLY A 1 110 ? 4.383 -7.335 -4.346 1.00 77.31 110 GLY A C 1
ATOM 785 O O . GLY A 1 110 ? 4.595 -7.332 -3.136 1.00 77.31 110 GLY A O 1
ATOM 786 N N . ALA A 1 111 ? 3.149 -7.426 -4.849 1.00 81.00 111 ALA A N 1
ATOM 787 C CA . ALA A 1 111 ? 1.935 -7.487 -4.037 1.00 81.00 111 ALA A CA 1
ATOM 788 C C . ALA A 1 111 ? 1.948 -8.677 -3.068 1.00 81.00 111 ALA A C 1
ATOM 790 O O . ALA A 1 111 ? 1.641 -8.516 -1.886 1.00 81.00 111 ALA A O 1
ATOM 791 N N . LEU A 1 112 ? 2.346 -9.858 -3.547 1.00 79.06 112 LEU A N 1
ATOM 792 C CA . LEU A 1 112 ? 2.471 -11.072 -2.737 1.00 79.06 11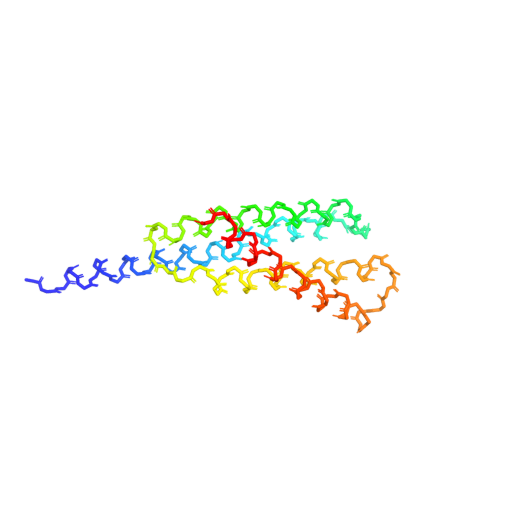2 LEU A CA 1
ATOM 793 C C . LEU A 1 112 ? 3.542 -10.934 -1.654 1.00 79.06 112 LEU A C 1
ATOM 795 O O . LEU A 1 112 ? 3.245 -11.135 -0.475 1.00 79.06 112 LEU A O 1
ATOM 799 N N . VAL A 1 113 ? 4.765 -10.561 -2.043 1.00 82.81 113 VAL A N 1
ATOM 800 C CA . VAL A 1 113 ? 5.900 -10.420 -1.115 1.00 82.81 113 VAL A CA 1
ATOM 801 C C . VAL A 1 113 ? 5.589 -9.384 -0.041 1.00 82.81 113 VAL A C 1
ATOM 803 O O . VAL A 1 113 ? 5.847 -9.619 1.137 1.00 82.81 113 VAL A O 1
ATOM 806 N N . TRP A 1 114 ? 4.992 -8.259 -0.425 1.00 79.56 114 TRP A N 1
ATOM 807 C CA . TRP A 1 114 ? 4.723 -7.165 0.500 1.00 79.56 114 TRP A CA 1
ATOM 808 C C . TRP A 1 114 ? 3.542 -7.452 1.431 1.00 79.56 114 TRP A C 1
ATOM 810 O O . TRP A 1 114 ? 3.608 -7.137 2.618 1.00 79.56 114 TRP A O 1
ATOM 820 N N . SER A 1 115 ? 2.496 -8.124 0.937 1.00 79.06 115 SER A N 1
ATOM 821 C CA . SER A 1 115 ? 1.386 -8.600 1.779 1.00 79.06 115 S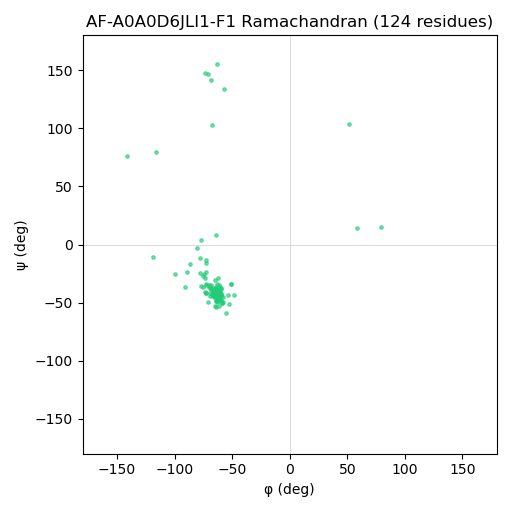ER A CA 1
ATOM 822 C C . SER A 1 115 ? 1.866 -9.581 2.843 1.00 79.06 115 SER A C 1
ATOM 824 O O . SER A 1 115 ? 1.503 -9.445 4.010 1.00 79.06 115 SER A O 1
ATOM 826 N N . LEU A 1 116 ? 2.692 -10.555 2.445 1.00 80.38 116 LEU A N 1
ATOM 827 C CA . LEU A 1 116 ? 3.275 -11.541 3.356 1.00 80.38 116 LEU A CA 1
ATOM 828 C C . LEU A 1 116 ? 4.243 -10.882 4.341 1.00 80.38 116 LEU A C 1
ATOM 830 O O . LEU A 1 116 ? 4.138 -11.125 5.539 1.00 80.38 116 LEU A O 1
ATOM 834 N N . GLY A 1 117 ? 5.124 -10.001 3.863 1.00 79.19 117 GLY A N 1
ATOM 835 C CA . GLY A 1 117 ? 6.113 -9.319 4.699 1.00 79.19 117 GLY A CA 1
ATOM 836 C C . GLY A 1 117 ? 5.487 -8.394 5.743 1.00 79.19 117 GLY A C 1
ATOM 837 O O . GLY A 1 117 ? 5.884 -8.425 6.906 1.00 79.19 117 GLY A O 1
ATOM 838 N N . ILE A 1 118 ? 4.468 -7.611 5.372 1.00 76.62 118 ILE A N 1
ATOM 839 C CA . ILE A 1 118 ? 3.728 -6.777 6.332 1.00 76.62 118 ILE A CA 1
ATOM 840 C C . ILE A 1 118 ? 2.978 -7.646 7.340 1.00 76.62 118 ILE A C 1
ATOM 842 O O . ILE A 1 118 ? 2.952 -7.308 8.523 1.00 76.62 118 ILE A O 1
ATOM 846 N N . LEU A 1 119 ? 2.371 -8.749 6.896 1.00 79.12 119 LEU A N 1
ATOM 847 C CA . LEU A 1 119 ? 1.653 -9.654 7.790 1.00 79.12 119 LEU A CA 1
ATOM 848 C C . LEU A 1 119 ? 2.606 -10.308 8.800 1.00 79.12 119 LEU A C 1
ATOM 850 O O . LEU A 1 119 ? 2.300 -10.327 9.989 1.00 79.12 119 LEU A O 1
ATOM 854 N N . GLU A 1 120 ? 3.774 -10.764 8.349 1.00 80.88 120 GLU A N 1
ATOM 855 C CA . GLU A 1 120 ? 4.821 -11.330 9.203 1.00 80.88 120 GLU A CA 1
ATOM 856 C C . GLU A 1 120 ? 5.387 -10.287 10.180 1.00 80.88 120 GLU A C 1
ATOM 858 O O . GLU A 1 120 ? 5.546 -10.572 11.367 1.00 80.88 120 GLU A O 1
ATOM 863 N N . MET A 1 121 ? 5.651 -9.055 9.724 1.00 73.69 121 MET A N 1
ATOM 864 C CA . MET A 1 121 ? 6.086 -7.971 10.614 1.00 73.69 121 MET A CA 1
ATOM 865 C C . MET A 1 121 ? 5.023 -7.624 11.654 1.00 73.69 121 MET A C 1
ATOM 867 O O . MET A 1 121 ? 5.351 -7.450 12.826 1.00 73.69 121 MET A O 1
ATOM 871 N N . TYR A 1 122 ? 3.758 -7.545 11.243 1.00 71.81 122 TYR A N 1
ATOM 872 C CA . TYR A 1 122 ? 2.651 -7.292 12.155 1.00 71.81 122 TYR A CA 1
ATOM 873 C C . TYR A 1 122 ? 2.517 -8.411 13.202 1.00 71.81 122 TYR A C 1
ATOM 875 O O . TYR A 1 122 ? 2.272 -8.124 14.371 1.00 71.81 122 TYR A O 1
ATOM 883 N N . GLU A 1 123 ? 2.731 -9.673 12.818 1.00 74.81 123 GLU A N 1
ATOM 884 C CA . GLU A 1 123 ? 2.746 -10.796 13.762 1.00 74.81 123 GLU A CA 1
ATOM 885 C C . GLU A 1 123 ? 3.947 -10.780 14.714 1.00 74.81 123 GLU A C 1
ATOM 887 O O . GLU A 1 123 ? 3.776 -11.151 15.867 1.00 74.81 123 GLU A O 1
ATOM 892 N N . ARG A 1 124 ? 5.136 -10.336 14.284 1.00 73.94 124 ARG A N 1
ATOM 893 C CA . ARG A 1 124 ? 6.330 -10.255 15.154 1.00 73.94 124 ARG A CA 1
ATOM 894 C C . ARG 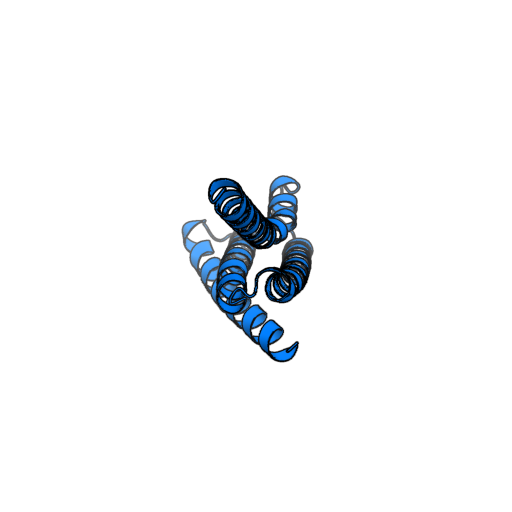A 1 124 ? 6.318 -9.099 16.150 1.00 73.94 124 ARG A C 1
ATOM 896 O O . ARG A 1 124 ? 7.011 -9.167 17.159 1.00 73.94 124 ARG A O 1
ATOM 903 N N . VAL A 1 125 ? 5.620 -8.011 15.835 1.00 66.75 125 VAL A N 1
ATOM 904 C CA . VAL A 1 125 ? 5.514 -6.831 16.715 1.00 66.75 125 VAL A CA 1
ATOM 905 C C . VAL A 1 125 ? 4.513 -7.065 17.860 1.00 66.75 125 VAL A C 1
ATOM 907 O O . VAL A 1 125 ? 4.472 -6.279 18.807 1.00 66.75 125 VAL A O 1
ATOM 910 N N . ARG A 1 126 ? 3.726 -8.143 17.792 1.00 57.44 126 ARG A N 1
ATOM 911 C CA . ARG A 1 126 ? 2.700 -8.519 18.766 1.00 57.44 126 ARG A CA 1
ATOM 912 C C . ARG A 1 126 ? 3.157 -9.664 19.663 1.00 57.44 126 ARG A C 1
ATOM 914 O O . ARG A 1 126 ? 2.752 -9.640 20.846 1.00 57.44 126 ARG A O 1
#

Foldseek 3Di:
DPPVVVVVVVVLVVVLVVLLVCLLCVLCVQLVVQVVVPPPARDPVSLVVSLVSSLVSNLVSLVVSCVRPVDDSLVSLLVSLLVSQLSSQLSVCVNVVHDSVRSSVRSRVRSVVSSVVSNVVSVVVD

pLDDT: mean 75.1, std 7.01, range [48.06, 84.44]